Protein AF-A0A1G5FY93-F1 (afdb_monomer_lite)

Sequence (58 aa):
MRKEEFLEILNNNGYEAELTGSVLTIAVDSVSEVLSIKKFAKSYGYNYSFSVRTKNSN

Secondary structure (DSSP, 8-state):
--HHHHHHHHHHTT-EEEEETTEEEEEES-GGGHHHHHHHHHHTT--S--EEEES---

Radius of gyration: 10.7 Å; chains: 1; bounding box: 26×20×28 Å

Foldseek 3Di:
DALVVVQVVCVVVVWDWDQDPPAIETEDQDPVCVVVVVVVCVVVVNPDDHHYDYPDPD

Structure (mmCIF, N/CA/C/O backbone):
data_AF-A0A1G5FY93-F1
#
_entry.id   AF-A0A1G5FY93-F1
#
loop_
_atom_site.group_PDB
_atom_site.id
_atom_site.type_symbol
_atom_site.label_atom_id
_atom_site.label_alt_id
_atom_site.label_comp_id
_atom_site.label_asym_id
_atom_site.label_entity_id
_atom_site.label_seq_id
_atom_site.pdbx_PDB_ins_code
_atom_site.Cartn_x
_atom_site.Cartn_y
_atom_site.Cartn_z
_atom_site.occupancy
_atom_site.B_iso_or_equiv
_atom_site.auth_seq_id
_atom_site.auth_comp_id
_atom_site.auth_asym_id
_atom_site.auth_atom_id
_atom_site.pdbx_PDB_model_num
ATOM 1 N N . MET A 1 1 ? -5.075 4.478 12.145 1.00 92.31 1 MET A N 1
ATOM 2 C CA . MET A 1 1 ? -4.145 3.367 11.860 1.00 92.31 1 MET A CA 1
ATOM 3 C C . MET A 1 1 ? -2.729 3.913 11.763 1.00 92.31 1 MET A C 1
ATOM 5 O O . MET A 1 1 ? -2.561 4.973 11.159 1.00 92.31 1 MET A O 1
ATOM 9 N N . ARG A 1 2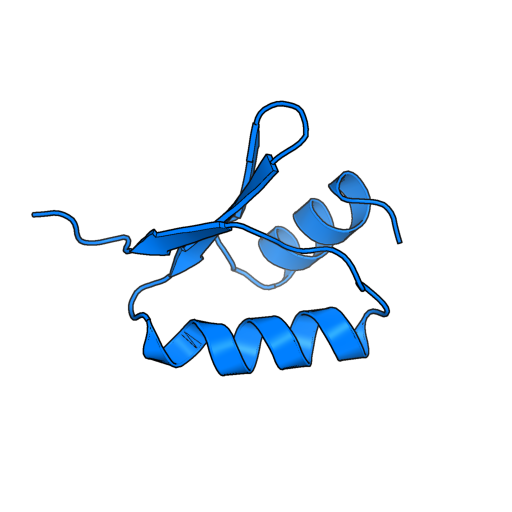 ? -1.746 3.243 12.375 1.00 92.44 2 ARG A N 1
ATOM 10 C CA . ARG A 1 2 ? -0.317 3.590 12.259 1.00 92.44 2 ARG A CA 1
ATOM 11 C C . ARG A 1 2 ? 0.279 3.088 10.935 1.00 92.44 2 ARG A C 1
ATOM 13 O O . ARG A 1 2 ? -0.338 2.280 10.245 1.00 92.44 2 ARG A O 1
ATOM 20 N N . LYS A 1 3 ? 1.460 3.586 10.550 1.00 93.25 3 LYS A N 1
ATOM 21 C CA . LYS A 1 3 ? 2.103 3.221 9.270 1.00 93.25 3 LYS A CA 1
ATOM 22 C C . LYS A 1 3 ? 2.583 1.775 9.261 1.00 93.25 3 LYS A C 1
ATOM 24 O O . LYS A 1 3 ? 2.464 1.113 8.241 1.00 93.25 3 LYS A O 1
ATOM 29 N N . GLU A 1 4 ? 3.059 1.300 10.402 1.00 94.50 4 GLU A N 1
ATOM 30 C CA . GLU A 1 4 ? 3.508 -0.069 10.641 1.00 94.50 4 GLU A CA 1
ATOM 31 C C . GLU A 1 4 ? 2.347 -1.059 10.490 1.00 94.50 4 GLU A C 1
ATOM 33 O O . GLU A 1 4 ? 2.469 -2.058 9.793 1.00 94.50 4 GLU A O 1
ATOM 38 N N . GLU A 1 5 ? 1.181 -0.731 11.052 1.00 95.44 5 GLU A N 1
ATOM 39 C CA . GLU A 1 5 ? -0.024 -1.558 10.900 1.00 95.44 5 GLU A CA 1
ATOM 40 C C . GLU A 1 5 ? -0.473 -1.619 9.435 1.00 95.44 5 GLU A C 1
ATOM 42 O O . GLU A 1 5 ? -0.833 -2.675 8.923 1.00 95.44 5 GLU A O 1
ATOM 47 N N . PHE A 1 6 ? -0.430 -0.488 8.725 1.00 95.69 6 PHE A N 1
ATOM 48 C CA . PHE A 1 6 ? -0.813 -0.467 7.317 1.00 95.69 6 PHE A CA 1
ATOM 49 C C . PHE A 1 6 ? 0.203 -1.187 6.415 1.00 95.69 6 PHE A C 1
ATOM 51 O O . PHE A 1 6 ? -0.199 -1.838 5.454 1.00 95.69 6 PHE A 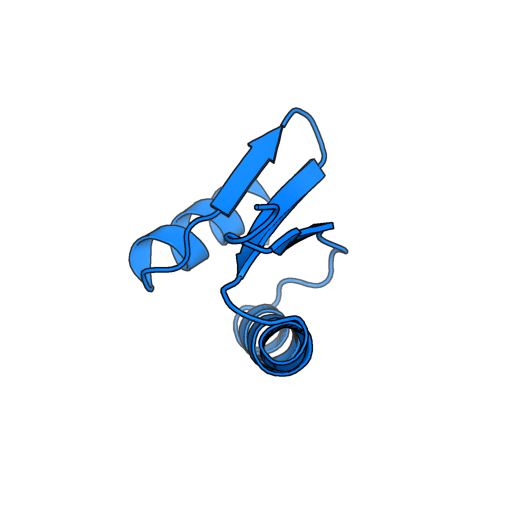O 1
ATOM 58 N N . LEU A 1 7 ? 1.499 -1.127 6.744 1.00 96.06 7 LEU A N 1
ATOM 59 C CA . LEU A 1 7 ? 2.557 -1.906 6.095 1.00 96.06 7 LEU A CA 1
ATOM 60 C C . LEU A 1 7 ? 2.267 -3.412 6.178 1.00 96.06 7 LEU A C 1
ATOM 62 O O . LEU A 1 7 ? 2.337 -4.104 5.164 1.00 96.06 7 LEU A O 1
ATOM 66 N N . GLU A 1 8 ? 1.906 -3.913 7.361 1.00 96.50 8 GLU A N 1
ATOM 67 C CA . GLU A 1 8 ? 1.541 -5.322 7.550 1.00 96.50 8 GLU A CA 1
ATOM 68 C C . GLU A 1 8 ? 0.318 -5.706 6.711 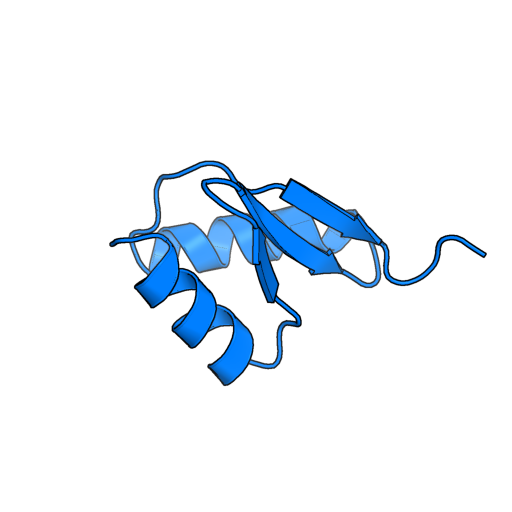1.00 96.50 8 GLU A C 1
ATOM 70 O O . GLU A 1 8 ? 0.319 -6.744 6.052 1.00 96.50 8 GLU A O 1
ATOM 75 N N . ILE A 1 9 ? -0.708 -4.851 6.671 1.00 96.25 9 ILE A N 1
ATOM 76 C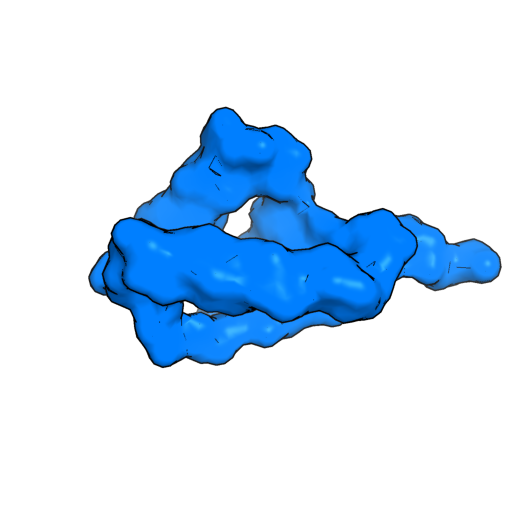 CA . ILE A 1 9 ? -1.904 -5.082 5.849 1.00 96.25 9 ILE A CA 1
ATOM 77 C C . ILE A 1 9 ? -1.542 -5.156 4.365 1.00 96.25 9 ILE A C 1
ATOM 79 O O . ILE A 1 9 ? -2.018 -6.056 3.676 1.00 96.25 9 ILE A O 1
ATOM 83 N N . LEU A 1 10 ? -0.706 -4.243 3.869 1.00 95.62 10 LEU A N 1
ATOM 84 C CA . LEU A 1 10 ? -0.257 -4.243 2.476 1.00 95.62 10 LEU A CA 1
ATOM 85 C C . LEU A 1 10 ? 0.468 -5.549 2.128 1.00 95.62 10 LEU A C 1
ATOM 87 O O . LEU A 1 10 ? 0.060 -6.229 1.185 1.00 95.62 10 LEU A O 1
ATOM 91 N N . ASN A 1 11 ? 1.459 -5.939 2.931 1.00 95.31 11 ASN A N 1
ATOM 92 C CA . ASN A 1 11 ? 2.236 -7.159 2.707 1.00 95.31 11 ASN A CA 1
ATOM 93 C C . ASN A 1 11 ? 1.366 -8.426 2.790 1.00 95.31 11 ASN A C 1
ATOM 95 O O . ASN A 1 11 ? 1.490 -9.318 1.953 1.00 95.31 11 ASN A O 1
ATOM 99 N N . ASN A 1 12 ? 0.408 -8.478 3.722 1.00 96.62 12 ASN A N 1
ATOM 100 C CA . ASN A 1 12 ? -0.548 -9.586 3.833 1.00 96.62 12 ASN A CA 1
ATOM 101 C C . ASN A 1 12 ? -1.521 -9.676 2.643 1.00 96.62 12 ASN A C 1
ATOM 103 O O . ASN A 1 12 ? -2.067 -10.745 2.382 1.00 96.62 12 ASN A O 1
ATOM 107 N N . ASN A 1 13 ? -1.740 -8.576 1.918 1.00 93.75 13 ASN A N 1
ATOM 108 C CA . ASN A 1 13 ? -2.552 -8.538 0.697 1.00 93.75 13 ASN A CA 1
ATOM 109 C C . ASN A 1 13 ? -1.713 -8.724 -0.582 1.00 93.75 13 ASN A C 1
ATOM 111 O O . ASN A 1 13 ? -2.236 -8.561 -1.683 1.00 93.75 13 ASN A O 1
ATOM 115 N N . GLY A 1 14 ? -0.427 -9.070 -0.453 1.00 92.81 14 GLY A N 1
ATOM 116 C CA . GLY A 1 14 ? 0.465 -9.341 -1.582 1.00 92.81 14 GLY A CA 1
ATOM 117 C C . GLY A 1 14 ? 1.084 -8.099 -2.225 1.00 92.81 14 GLY A C 1
ATOM 118 O O . GLY A 1 14 ? 1.746 -8.221 -3.254 1.00 92.81 14 GLY A O 1
ATOM 119 N N . TYR A 1 15 ? 0.901 -6.913 -1.639 1.00 94.12 15 TYR A N 1
ATOM 120 C CA . TYR A 1 15 ? 1.652 -5.730 -2.052 1.00 94.12 15 TYR A CA 1
ATOM 121 C C . TYR A 1 15 ? 3.072 -5.800 -1.501 1.00 94.12 15 TYR A C 1
ATOM 123 O O . TYR A 1 15 ? 3.286 -6.207 -0.366 1.00 94.12 15 TYR A O 1
ATOM 131 N N . GLU A 1 16 ? 4.041 -5.335 -2.278 1.00 95.06 16 GLU A N 1
ATOM 132 C CA . GLU A 1 16 ? 5.402 -5.136 -1.791 1.00 95.06 16 GLU A CA 1
ATOM 133 C C . GLU A 1 16 ? 5.507 -3.724 -1.208 1.00 95.06 16 GLU A C 1
ATOM 135 O O . G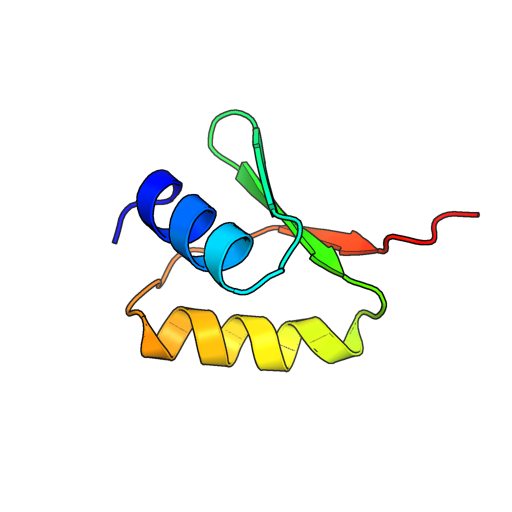LU A 1 16 ? 5.556 -2.741 -1.951 1.00 95.06 16 GLU A O 1
ATOM 140 N N . ALA A 1 17 ? 5.506 -3.602 0.118 1.00 95.62 17 ALA A N 1
ATOM 141 C CA . ALA A 1 17 ? 5.625 -2.320 0.801 1.00 95.62 17 ALA A CA 1
ATOM 142 C C . ALA A 1 17 ? 6.780 -2.318 1.809 1.00 95.62 17 ALA A C 1
ATOM 144 O O . ALA A 1 17 ? 7.122 -3.338 2.407 1.00 95.62 17 ALA A O 1
ATOM 145 N N . GLU A 1 18 ? 7.374 -1.144 2.012 1.00 96.88 18 GLU A N 1
ATOM 146 C CA . GLU A 1 18 ? 8.473 -0.916 2.948 1.00 96.88 18 GLU A CA 1
ATOM 147 C C . GLU A 1 18 ? 8.279 0.395 3.719 1.00 96.88 18 GLU A C 1
ATOM 149 O O . GLU A 1 18 ? 7.734 1.370 3.196 1.00 96.88 18 GLU A O 1
ATOM 154 N N . LEU A 1 19 ? 8.732 0.430 4.972 1.00 95.62 19 LEU A N 1
ATOM 155 C CA . LEU A 1 19 ? 8.729 1.631 5.804 1.00 95.62 19 LEU A CA 1
ATOM 156 C C . LEU A 1 19 ? 10.175 2.041 6.093 1.00 95.62 19 LEU A C 1
ATOM 158 O O . LEU A 1 19 ? 10.867 1.402 6.883 1.00 95.62 19 LEU A O 1
ATOM 162 N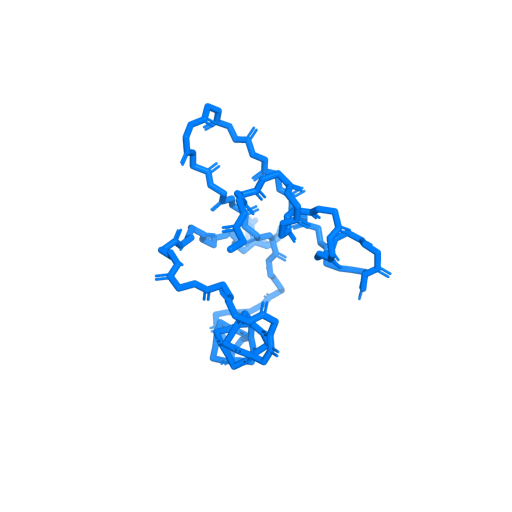 N . THR A 1 20 ? 10.631 3.119 5.460 1.00 94.06 20 THR A N 1
ATOM 163 C CA . THR A 1 20 ? 11.971 3.679 5.673 1.00 94.06 20 THR A CA 1
ATOM 164 C C . THR A 1 20 ? 11.857 4.930 6.535 1.00 94.06 20 THR A C 1
ATOM 166 O O . THR A 1 20 ? 11.434 5.996 6.074 1.00 94.06 20 THR A O 1
ATOM 169 N N . GLY A 1 21 ? 12.195 4.801 7.819 1.00 90.44 21 GLY A N 1
ATOM 170 C CA . GLY A 1 21 ? 11.960 5.856 8.804 1.00 90.44 21 GLY A CA 1
ATOM 171 C C . GLY A 1 21 ? 10.470 6.195 8.885 1.00 90.44 21 GLY A C 1
ATOM 172 O O . GLY A 1 21 ? 9.654 5.351 9.234 1.00 90.44 21 GLY A O 1
ATOM 173 N N . SER A 1 22 ? 10.107 7.423 8.514 1.00 90.19 22 SER A N 1
ATOM 174 C CA . SER A 1 22 ? 8.713 7.889 8.519 1.00 90.19 22 SER A CA 1
ATOM 175 C C . SER A 1 22 ? 8.006 7.747 7.166 1.00 90.19 22 SER A C 1
ATOM 177 O O . SER A 1 22 ? 6.872 8.213 7.031 1.00 90.19 22 SER A O 1
ATOM 179 N N . VAL A 1 23 ? 8.640 7.171 6.142 1.00 93.44 23 VAL A N 1
ATOM 180 C CA . VAL A 1 23 ? 8.098 7.114 4.775 1.00 93.44 23 VAL A CA 1
ATOM 181 C C . VAL A 1 23 ? 7.675 5.692 4.432 1.00 93.44 23 VAL A C 1
ATOM 183 O O . VAL A 1 23 ? 8.510 4.797 4.366 1.00 93.44 23 VAL A O 1
ATOM 186 N N . LEU A 1 24 ? 6.372 5.500 4.207 1.00 95.62 24 LEU A N 1
ATOM 187 C CA . LEU A 1 24 ? 5.826 4.257 3.664 1.00 95.62 24 LEU A CA 1
ATOM 188 C C . LEU A 1 24 ? 5.916 4.316 2.139 1.00 95.62 24 LEU A C 1
ATOM 190 O O . LEU A 1 24 ? 5.338 5.226 1.539 1.00 95.62 24 LEU A O 1
ATOM 194 N N . THR A 1 25 ? 6.607 3.357 1.536 1.00 96.12 25 THR A N 1
ATOM 195 C CA . THR A 1 25 ? 6.784 3.235 0.088 1.00 96.12 25 THR A CA 1
ATOM 196 C C . THR A 1 25 ? 6.172 1.928 -0.390 1.00 96.12 25 THR A C 1
ATOM 198 O O . THR A 1 25 ? 6.404 0.880 0.205 1.00 96.12 25 THR A O 1
ATOM 201 N N . ILE A 1 26 ? 5.385 1.986 -1.462 1.00 95.56 26 ILE A N 1
ATOM 202 C CA . ILE A 1 26 ? 4.711 0.819 -2.042 1.00 95.56 26 ILE A CA 1
ATOM 203 C C . ILE A 1 26 ? 5.246 0.603 -3.454 1.00 95.56 26 ILE A C 1
ATOM 205 O O . ILE A 1 26 ? 5.240 1.528 -4.273 1.00 95.56 26 ILE A O 1
ATOM 209 N N . ALA A 1 27 ? 5.726 -0.602 -3.737 1.00 95.19 27 ALA A N 1
ATOM 210 C CA . ALA A 1 27 ? 6.157 -0.991 -5.065 1.00 95.19 27 ALA A CA 1
ATOM 211 C C . ALA A 1 27 ? 4.942 -1.394 -5.911 1.00 95.19 27 ALA A C 1
ATOM 213 O O . ALA A 1 27 ? 4.138 -2.235 -5.512 1.00 95.19 27 ALA A O 1
ATOM 214 N N . VAL A 1 28 ? 4.816 -0.775 -7.080 1.00 93.50 28 VAL A N 1
ATOM 215 C CA . VAL A 1 28 ? 3.713 -0.977 -8.030 1.00 93.50 28 VAL A CA 1
ATOM 216 C C . VAL A 1 28 ? 4.267 -1.357 -9.395 1.00 93.50 28 VAL A C 1
ATOM 218 O O . VAL A 1 28 ? 5.365 -0.935 -9.756 1.00 93.50 28 VAL A O 1
ATOM 221 N N . ASP A 1 29 ? 3.525 -2.126 -10.178 1.00 90.31 29 ASP A N 1
ATOM 222 C CA . ASP A 1 29 ? 3.898 -2.444 -11.557 1.00 90.31 29 ASP A CA 1
ATOM 223 C C . ASP A 1 29 ? 3.602 -1.260 -12.490 1.00 90.31 29 ASP A C 1
ATOM 225 O O . ASP A 1 29 ? 4.336 -1.008 -13.446 1.00 90.31 29 ASP A O 1
ATOM 229 N N . SER A 1 30 ? 2.571 -0.466 -12.178 1.00 89.25 30 SER A N 1
ATOM 230 C CA . SER A 1 30 ? 2.203 0.736 -12.929 1.00 89.25 30 SER A CA 1
ATOM 231 C C . SER A 1 30 ? 1.651 1.856 -12.043 1.00 89.25 30 SER A C 1
ATOM 233 O O . SER A 1 30 ? 0.948 1.632 -11.057 1.00 89.25 30 SER A O 1
ATOM 235 N N . VAL A 1 31 ? 1.866 3.108 -12.463 1.00 86.62 31 VAL A N 1
ATOM 236 C CA . VAL A 1 31 ? 1.281 4.307 -11.829 1.00 86.62 31 VAL A CA 1
ATOM 237 C C . VAL A 1 31 ? -0.255 4.258 -11.805 1.00 86.62 31 VAL A C 1
ATOM 239 O O . VAL A 1 31 ? -0.888 4.862 -10.937 1.00 86.62 31 VAL A O 1
ATOM 242 N N . SER A 1 32 ? -0.884 3.498 -12.707 1.00 88.94 32 SER A N 1
ATOM 243 C CA . SER A 1 32 ? -2.339 3.306 -12.708 1.00 88.94 32 SER A CA 1
ATOM 244 C C . SER A 1 32 ? -2.866 2.644 -11.428 1.00 88.94 32 SER A C 1
ATOM 246 O O . SER A 1 32 ? -4.008 2.892 -11.038 1.00 88.94 32 SER A O 1
ATOM 248 N N . GLU A 1 33 ? -2.051 1.846 -10.736 1.00 90.81 33 GLU A N 1
ATOM 249 C CA . GLU A 1 33 ? -2.452 1.137 -9.513 1.00 90.81 33 GLU A CA 1
ATOM 250 C C . GLU A 1 33 ? -2.582 2.058 -8.297 1.00 90.81 33 GLU A C 1
ATOM 252 O O . GLU A 1 33 ? -3.293 1.739 -7.342 1.00 90.81 33 GLU A O 1
ATOM 257 N N . VAL A 1 34 ? -1.967 3.244 -8.341 1.00 91.19 34 VAL A N 1
ATOM 258 C CA . VAL A 1 34 ? -1.955 4.204 -7.227 1.00 91.19 34 VAL A CA 1
ATOM 259 C C . VAL A 1 34 ? -3.374 4.576 -6.795 1.00 91.19 34 VAL A C 1
ATOM 261 O O . VAL A 1 34 ? -3.642 4.740 -5.603 1.00 91.19 34 VAL A O 1
ATOM 264 N N . LEU A 1 35 ? -4.311 4.693 -7.741 1.00 91.81 35 LEU A N 1
ATOM 265 C CA . LEU A 1 35 ? -5.711 4.985 -7.427 1.00 91.81 35 LEU A CA 1
ATOM 266 C C . LEU A 1 35 ? -6.380 3.839 -6.660 1.00 91.81 35 LEU A C 1
ATOM 268 O O . LEU A 1 35 ? -7.120 4.100 -5.709 1.00 91.81 35 LEU A O 1
ATOM 272 N N . SER A 1 36 ? -6.107 2.592 -7.041 1.00 92.75 36 SER A N 1
ATOM 273 C CA . SER A 1 36 ? -6.622 1.403 -6.358 1.00 92.75 36 SER A CA 1
ATOM 274 C C . SER A 1 36 ? -6.051 1.298 -4.946 1.00 92.75 36 SER A C 1
ATOM 276 O O . SER A 1 36 ? -6.812 1.138 -3.995 1.00 92.75 36 SER A O 1
ATOM 278 N N . ILE A 1 37 ? -4.746 1.524 -4.784 1.00 92.88 37 ILE A N 1
ATOM 279 C CA . ILE A 1 37 ? -4.071 1.501 -3.479 1.00 92.88 37 ILE A CA 1
ATOM 280 C C . ILE A 1 37 ? -4.584 2.626 -2.573 1.00 92.88 37 ILE A C 1
ATOM 282 O O . ILE A 1 37 ? -4.819 2.408 -1.389 1.00 92.88 37 ILE A O 1
ATOM 286 N N . LYS A 1 38 ? -4.853 3.824 -3.111 1.00 93.12 38 LYS A N 1
ATOM 287 C CA . LYS A 1 38 ? -5.484 4.913 -2.342 1.00 93.12 38 LYS A CA 1
ATOM 288 C C . LYS A 1 38 ? -6.890 4.551 -1.859 1.00 93.12 38 LYS A C 1
ATOM 290 O O . LYS A 1 38 ? -7.260 4.921 -0.746 1.00 93.12 38 LYS A O 1
ATOM 295 N N . LYS A 1 39 ? -7.692 3.868 -2.682 1.00 94.12 39 LYS A N 1
ATOM 296 C CA . LYS A 1 39 ? -9.030 3.401 -2.279 1.00 94.12 39 LYS A CA 1
ATOM 297 C C . LYS A 1 39 ? -8.934 2.314 -1.210 1.00 94.12 39 LYS A C 1
ATOM 299 O O . LYS A 1 39 ? -9.650 2.398 -0.218 1.00 94.12 39 LYS A O 1
ATOM 304 N N . PHE A 1 40 ? -8.016 1.369 -1.388 1.00 93.88 40 PHE A N 1
ATOM 305 C CA . PHE A 1 40 ? -7.708 0.328 -0.413 1.00 93.88 40 PHE A CA 1
ATOM 306 C C . PHE A 1 40 ? -7.264 0.930 0.929 1.00 93.88 40 PHE A C 1
ATOM 308 O O . PHE A 1 40 ? -7.850 0.646 1.965 1.00 93.88 40 PHE A O 1
ATOM 315 N N . ALA A 1 41 ? -6.326 1.878 0.926 1.00 94.06 41 ALA A N 1
ATOM 316 C CA . ALA A 1 41 ? -5.913 2.598 2.130 1.00 94.06 41 ALA A CA 1
ATOM 317 C C . ALA A 1 41 ? -7.102 3.225 2.880 1.00 94.06 41 ALA A C 1
ATOM 319 O O . ALA A 1 41 ? -7.246 3.055 4.093 1.00 94.06 41 ALA A O 1
ATOM 320 N N . LYS A 1 42 ? -8.008 3.888 2.149 1.00 93.25 42 LYS A N 1
ATOM 321 C CA . LYS A 1 42 ? -9.219 4.481 2.730 1.00 93.25 42 LYS A CA 1
ATOM 322 C C . LYS A 1 42 ? -10.167 3.443 3.334 1.00 93.25 42 LYS A C 1
ATOM 324 O O . LYS A 1 42 ? -10.724 3.723 4.391 1.00 93.25 42 LYS A O 1
ATOM 329 N N . SER A 1 43 ? -10.347 2.269 2.719 1.00 94.44 43 SER A N 1
ATOM 330 C CA . SER A 1 43 ? -11.230 1.229 3.277 1.00 94.44 43 SER A CA 1
ATOM 331 C C . SER A 1 43 ? -10.715 0.662 4.601 1.00 94.44 43 SER A C 1
ATOM 333 O O . SER A 1 43 ? -11.514 0.230 5.422 1.00 94.44 43 SER A O 1
ATOM 335 N N . TYR A 1 44 ? -9.402 0.727 4.837 1.00 91.81 44 TYR A N 1
ATOM 336 C CA . TYR A 1 44 ? -8.764 0.354 6.104 1.00 91.81 44 TYR A CA 1
ATOM 337 C C . TYR A 1 44 ? -8.598 1.532 7.083 1.00 91.81 44 TYR A C 1
ATOM 339 O O . TYR A 1 44 ? -8.009 1.378 8.151 1.00 91.81 44 TYR A O 1
ATOM 347 N N . GLY A 1 45 ? -9.107 2.724 6.754 1.00 93.44 45 GLY A N 1
ATOM 348 C CA . GLY A 1 45 ? -8.987 3.908 7.612 1.00 93.44 45 GLY A CA 1
ATOM 349 C C . GLY A 1 45 ? -7.565 4.481 7.690 1.00 93.44 45 GLY A C 1
ATOM 350 O O . GLY A 1 45 ? -7.223 5.170 8.657 1.00 93.44 45 GLY A O 1
ATOM 351 N N . TYR A 1 46 ? -6.721 4.205 6.693 1.00 93.44 46 TYR A N 1
ATOM 352 C CA . TYR A 1 46 ? -5.406 4.818 6.556 1.00 93.44 46 TYR A CA 1
ATOM 353 C C . TYR A 1 46 ? -5.515 6.150 5.802 1.00 93.44 46 TYR A C 1
ATOM 355 O O . TYR A 1 46 ? -5.798 6.192 4.605 1.00 93.44 46 TYR A O 1
ATOM 363 N N . ASN A 1 47 ? -5.278 7.252 6.520 1.00 89.00 47 ASN A N 1
ATOM 364 C CA . ASN A 1 47 ? -5.450 8.624 6.020 1.00 89.00 47 ASN A CA 1
ATOM 365 C C . ASN A 1 47 ? -4.125 9.368 5.774 1.00 89.00 47 ASN A C 1
ATOM 367 O O . ASN A 1 47 ? -4.136 10.572 5.522 1.00 89.00 47 ASN A O 1
ATOM 371 N N . TYR A 1 48 ? -2.984 8.685 5.869 1.00 85.38 48 TYR A N 1
ATOM 372 C CA . TYR A 1 48 ? -1.676 9.299 5.648 1.00 85.38 48 TYR A CA 1
ATOM 373 C C . TYR A 1 48 ? -1.228 9.176 4.190 1.00 85.38 48 TYR A C 1
ATOM 375 O O . TYR A 1 48 ? -1.635 8.276 3.455 1.00 85.38 48 TYR A O 1
ATOM 383 N N . SER A 1 49 ? -0.332 10.072 3.783 1.00 87.62 49 SER A N 1
ATOM 384 C CA . SER A 1 49 ? 0.365 9.965 2.502 1.00 87.62 49 SER A CA 1
ATOM 385 C C . SER A 1 49 ? 1.348 8.791 2.498 1.00 87.62 49 SER A C 1
ATOM 387 O O . SER A 1 49 ? 1.896 8.410 3.537 1.00 87.62 49 SER A O 1
ATOM 389 N N . PHE A 1 50 ? 1.591 8.250 1.308 1.00 90.94 50 PHE A N 1
ATOM 390 C CA . PHE A 1 50 ? 2.593 7.225 1.038 1.00 90.94 50 PHE A CA 1
ATOM 391 C C . PHE A 1 50 ? 3.271 7.513 -0.304 1.00 90.94 50 PHE A C 1
ATOM 393 O O . PHE A 1 50 ? 2.678 8.136 -1.190 1.00 90.94 50 PHE A O 1
ATOM 400 N N . SER A 1 51 ? 4.516 7.072 -0.423 1.00 92.19 51 SER A N 1
ATOM 401 C CA . SER A 1 51 ? 5.294 7.103 -1.655 1.00 92.19 51 SER A CA 1
ATOM 402 C C . SER A 1 51 ? 5.025 5.845 -2.472 1.00 92.19 51 SER A C 1
ATOM 404 O O . SER A 1 51 ? 4.631 4.806 -1.940 1.00 92.19 51 SER A O 1
ATOM 406 N N . VAL A 1 52 ? 5.252 5.929 -3.778 1.00 92.94 52 VAL A N 1
ATOM 407 C CA . VAL A 1 52 ? 5.158 4.780 -4.679 1.00 92.94 52 VAL A CA 1
ATOM 408 C C . VAL A 1 52 ? 6.426 4.688 -5.511 1.00 92.94 52 VAL A C 1
ATOM 410 O O . VAL A 1 52 ? 6.972 5.716 -5.911 1.00 92.94 52 VAL A O 1
ATOM 413 N N . ARG A 1 53 ? 6.893 3.466 -5.761 1.00 93.19 53 ARG A N 1
ATOM 414 C CA . ARG A 1 53 ? 7.994 3.184 -6.688 1.00 93.19 53 ARG A CA 1
ATOM 415 C C . ARG A 1 53 ? 7.528 2.188 -7.738 1.00 93.19 53 ARG A C 1
ATOM 417 O O . ARG A 1 53 ? 6.841 1.231 -7.397 1.00 93.19 53 ARG A O 1
ATOM 424 N N . THR A 1 54 ? 7.871 2.400 -9.002 1.00 91.25 54 THR A N 1
ATOM 425 C CA . THR A 1 54 ? 7.592 1.406 -10.044 1.00 91.25 54 THR A CA 1
ATOM 426 C C . THR A 1 54 ? 8.612 0.274 -9.947 1.00 91.25 54 THR A C 1
ATOM 428 O O . THR A 1 54 ? 9.804 0.539 -9.797 1.00 91.25 54 THR A O 1
ATOM 431 N N . LYS A 1 55 ? 8.172 -0.989 -10.015 1.00 85.06 55 LYS A N 1
ATOM 432 C CA . LYS A 1 55 ? 9.073 -2.157 -9.977 1.00 85.06 55 LYS A CA 1
ATOM 433 C C . LYS A 1 55 ? 10.043 -2.164 -11.160 1.00 85.06 55 LYS A C 1
ATOM 435 O O . LYS A 1 55 ? 11.197 -2.548 -11.001 1.00 85.06 55 LYS A O 1
ATOM 440 N N . ASN A 1 56 ? 9.606 -1.636 -12.303 1.00 69.06 56 ASN A N 1
ATOM 441 C CA . ASN A 1 56 ? 10.470 -1.379 -13.447 1.00 69.06 56 ASN A CA 1
ATOM 442 C C . ASN A 1 56 ? 10.994 0.063 -13.420 1.00 69.06 56 ASN A C 1
ATOM 444 O O . ASN A 1 56 ? 10.288 1.014 -13.756 1.00 69.06 56 ASN A O 1
ATOM 448 N N . SER A 1 57 ? 12.261 0.205 -13.046 1.00 49.31 57 SER A N 1
ATOM 449 C CA . SER A 1 57 ? 13.130 1.307 -13.478 1.00 49.31 57 SER A CA 1
ATOM 450 C C . SER A 1 57 ? 14.327 0.730 -14.232 1.00 49.31 57 SER A C 1
ATOM 452 O O . SER A 1 57 ? 15.471 1.016 -13.888 1.00 49.31 57 SER A O 1
ATOM 454 N N . ASN A 1 58 ? 14.041 -0.126 -15.217 1.00 43.44 58 ASN A N 1
ATOM 455 C CA . ASN A 1 58 ? 15.016 -0.553 -16.218 1.00 43.44 58 ASN A CA 1
ATOM 456 C C . ASN A 1 58 ? 14.769 0.224 -17.509 1.00 43.44 58 ASN A C 1
ATOM 458 O O . ASN A 1 58 ? 13.583 0.281 -17.911 1.00 43.44 58 ASN A O 1
#

pLDDT: mean 90.92, std 9.39, range [43.44, 96.88]